Protein AF-A0A964NWB6-F1 (afdb_monomer)

Structure (mmCIF, N/CA/C/O backbone):
data_AF-A0A964NWB6-F1
#
_entry.id   AF-A0A964NWB6-F1
#
loop_
_atom_site.group_PDB
_atom_site.id
_atom_site.type_symbol
_atom_site.label_atom_id
_atom_site.label_alt_id
_atom_site.label_comp_id
_atom_site.label_asym_id
_atom_site.label_entity_id
_atom_site.label_seq_id
_atom_site.pdbx_PDB_ins_code
_atom_site.Cartn_x
_atom_site.Cartn_y
_atom_site.Cartn_z
_atom_site.occupancy
_atom_site.B_iso_or_equiv
_atom_site.auth_seq_id
_atom_site.auth_comp_id
_atom_site.auth_asym_id
_atom_site.auth_atom_id
_atom_site.pdbx_PDB_model_num
ATOM 1 N N . MET A 1 1 ? -5.067 -6.101 -18.926 1.00 62.75 1 MET A N 1
ATOM 2 C CA . MET A 1 1 ? -4.005 -5.331 -19.611 1.00 62.75 1 MET A CA 1
ATOM 3 C C . MET A 1 1 ? -2.969 -6.319 -20.141 1.00 62.75 1 MET A C 1
ATOM 5 O O . MET A 1 1 ? -2.695 -7.273 -19.419 1.00 62.75 1 MET A O 1
ATOM 9 N N . PRO A 1 2 ? -2.444 -6.187 -21.370 1.00 78.56 2 PRO A N 1
ATOM 10 C CA . PRO A 1 2 ? -1.401 -7.092 -21.854 1.00 78.56 2 PRO A CA 1
ATOM 11 C C . PRO A 1 2 ? -0.066 -6.824 -21.134 1.00 78.56 2 PRO A C 1
ATOM 13 O O . PRO A 1 2 ? 0.254 -5.676 -20.834 1.00 78.56 2 PRO A O 1
ATOM 16 N N . LEU A 1 3 ? 0.719 -7.873 -20.851 1.00 81.44 3 LEU A N 1
ATOM 17 C CA . LEU A 1 3 ? 1.946 -7.768 -20.039 1.00 81.44 3 LEU A CA 1
ATOM 18 C C . LEU A 1 3 ? 3.005 -6.834 -20.646 1.00 81.44 3 LEU A C 1
ATOM 20 O O . LEU A 1 3 ? 3.769 -6.222 -19.914 1.00 81.44 3 LEU A O 1
ATOM 24 N N . ASN A 1 4 ? 3.035 -6.672 -21.968 1.00 83.56 4 ASN A N 1
ATOM 25 C CA . ASN A 1 4 ? 3.959 -5.751 -22.636 1.00 83.56 4 ASN A CA 1
ATOM 26 C C . ASN A 1 4 ? 3.652 -4.267 -22.358 1.00 83.56 4 ASN A C 1
ATOM 28 O O . ASN A 1 4 ? 4.561 -3.441 -22.408 1.00 83.56 4 ASN A O 1
ATOM 32 N N . ALA A 1 5 ? 2.399 -3.924 -22.044 1.00 86.81 5 ALA A N 1
ATOM 33 C CA . ALA A 1 5 ? 2.012 -2.567 -21.670 1.00 86.81 5 ALA A CA 1
ATOM 34 C C . ALA A 1 5 ? 2.537 -2.183 -20.276 1.00 86.81 5 ALA A C 1
ATOM 36 O O . ALA A 1 5 ? 2.631 -1.003 -19.959 1.00 86.81 5 ALA A O 1
ATOM 37 N N . MET A 1 6 ? 2.921 -3.170 -19.460 1.00 88.00 6 MET A N 1
ATOM 38 C CA . MET A 1 6 ? 3.430 -2.958 -18.104 1.00 88.00 6 MET A CA 1
ATOM 39 C C . MET A 1 6 ? 4.830 -2.335 -18.085 1.00 88.00 6 MET A C 1
ATOM 41 O O . MET A 1 6 ? 5.184 -1.638 -17.140 1.00 88.00 6 MET A O 1
ATOM 45 N N . GLU A 1 7 ? 5.609 -2.568 -19.140 1.00 88.62 7 GLU A N 1
ATOM 46 C CA . GLU A 1 7 ? 6.957 -2.016 -19.310 1.00 88.62 7 GLU A CA 1
ATOM 47 C C . GLU A 1 7 ? 6.950 -0.639 -19.994 1.00 88.62 7 GLU A C 1
ATOM 49 O O . GLU A 1 7 ? 7.999 -0.015 -20.136 1.00 88.62 7 GLU A O 1
ATOM 54 N N . GLN A 1 8 ? 5.781 -0.159 -20.431 1.00 91.06 8 GLN A N 1
ATOM 55 C CA . GLN A 1 8 ? 5.655 1.145 -21.077 1.00 91.06 8 GLN A CA 1
ATOM 56 C C . GLN A 1 8 ? 5.680 2.280 -20.046 1.00 91.06 8 GLN A C 1
ATOM 58 O O . GLN A 1 8 ? 5.269 2.069 -18.897 1.00 91.06 8 GLN A O 1
ATOM 63 N N . PRO A 1 9 ? 6.108 3.489 -20.455 1.00 92.56 9 PRO A N 1
ATOM 64 C CA . PRO A 1 9 ? 6.001 4.679 -19.623 1.00 92.56 9 PRO A CA 1
ATOM 65 C C . PRO A 1 9 ? 4.571 4.886 -19.119 1.00 92.56 9 PRO A C 1
ATOM 67 O O . PRO A 1 9 ? 3.608 4.769 -19.877 1.00 92.56 9 PRO A O 1
ATOM 70 N N . SER A 1 10 ? 4.436 5.211 -17.836 1.00 90.69 10 SER A N 1
ATOM 71 C CA . SER A 1 10 ? 3.137 5.475 -17.204 1.00 90.69 10 SER A CA 1
ATOM 72 C C . SER A 1 10 ? 2.613 6.894 -17.446 1.00 90.69 10 SER A C 1
ATOM 74 O O . SER A 1 10 ? 1.435 7.156 -17.222 1.00 90.69 10 SER A O 1
ATOM 76 N N . GLY A 1 11 ? 3.481 7.816 -17.878 1.00 90.06 11 GLY A N 1
ATOM 77 C CA . GLY A 1 11 ? 3.201 9.256 -17.901 1.00 90.06 11 GLY A CA 1
ATOM 78 C C . GLY A 1 11 ? 3.449 9.958 -16.559 1.00 90.06 11 GLY A C 1
ATOM 79 O O . GLY A 1 11 ? 3.301 11.175 -16.484 1.00 90.06 11 GLY A O 1
ATOM 80 N N . ILE A 1 12 ? 3.856 9.218 -15.520 1.00 86.06 12 ILE A N 1
ATOM 81 C CA . ILE A 1 12 ? 4.234 9.747 -14.205 1.00 86.06 12 ILE A CA 1
ATOM 82 C C . ILE A 1 12 ? 5.756 9.675 -14.078 1.00 86.06 12 ILE A C 1
ATOM 84 O O . ILE A 1 12 ? 6.313 8.641 -13.710 1.00 86.06 12 ILE A O 1
ATOM 88 N N . GLY A 1 13 ? 6.434 10.774 -14.415 1.00 86.44 13 GLY A N 1
ATOM 89 C CA . GLY A 1 13 ? 7.898 10.833 -14.404 1.00 86.44 13 GLY A CA 1
ATOM 90 C C . GLY A 1 13 ? 8.527 9.677 -15.191 1.00 86.44 13 GLY A C 1
ATOM 91 O O . GLY A 1 13 ? 8.062 9.331 -16.278 1.00 86.44 13 GLY A O 1
ATOM 92 N N . ASP A 1 14 ? 9.551 9.056 -14.607 1.00 88.62 14 ASP A N 1
ATOM 93 C CA . ASP A 1 14 ? 10.288 7.940 -15.216 1.00 88.62 14 ASP A CA 1
ATOM 94 C C . ASP A 1 14 ? 9.668 6.557 -14.937 1.00 88.62 14 ASP A C 1
ATOM 96 O O . ASP A 1 14 ? 10.244 5.526 -15.292 1.00 88.62 14 ASP A O 1
ATOM 100 N N . TRP A 1 15 ? 8.503 6.500 -14.286 1.00 88.94 15 TRP A N 1
ATOM 101 C CA . TRP A 1 15 ? 7.903 5.233 -13.876 1.00 88.94 15 TRP A CA 1
ATOM 102 C C . TRP A 1 15 ? 7.265 4.507 -15.053 1.00 88.94 15 TRP A C 1
ATOM 104 O O . TRP A 1 15 ? 6.524 5.086 -15.858 1.00 88.94 15 TRP A O 1
ATOM 114 N N . ARG A 1 16 ? 7.470 3.194 -15.103 1.00 91.56 16 ARG A N 1
ATOM 115 C CA . ARG A 1 16 ? 6.709 2.291 -15.965 1.00 91.56 16 ARG A CA 1
ATOM 116 C C . ARG A 1 16 ? 5.368 1.981 -15.314 1.00 91.56 16 ARG A C 1
ATOM 118 O O . ARG A 1 16 ? 5.179 2.151 -14.111 1.00 91.56 16 ARG A O 1
ATOM 125 N N . MET A 1 17 ? 4.430 1.458 -16.093 1.00 92.00 17 MET A N 1
ATOM 126 C CA . MET A 1 17 ? 3.122 1.061 -15.563 1.00 92.00 17 MET A CA 1
ATOM 127 C C . MET A 1 17 ? 3.231 0.024 -14.424 1.00 92.00 17 MET A C 1
ATOM 129 O O . MET A 1 17 ? 2.479 0.085 -13.453 1.00 92.00 17 MET A O 1
ATOM 133 N N . LYS A 1 18 ? 4.204 -0.895 -14.488 1.00 89.06 18 LYS A N 1
ATOM 134 C CA . LYS A 1 18 ? 4.485 -1.835 -13.390 1.00 89.06 18 LYS A CA 1
ATOM 135 C C . LYS A 1 18 ? 4.951 -1.162 -12.100 1.00 89.06 18 LYS A C 1
ATOM 137 O O . LYS A 1 18 ? 4.618 -1.659 -11.029 1.00 89.06 18 LYS A O 1
ATOM 142 N N . ASP A 1 19 ? 5.671 -0.048 -12.195 1.00 89.25 19 ASP A N 1
ATOM 143 C CA . ASP A 1 19 ? 6.187 0.668 -11.027 1.00 89.25 19 ASP A CA 1
ATOM 144 C C . ASP A 1 19 ? 5.036 1.379 -10.304 1.00 89.25 19 ASP A C 1
ATOM 146 O O . ASP A 1 19 ? 4.928 1.292 -9.084 1.00 89.25 19 ASP A O 1
ATOM 150 N N . VAL A 1 20 ? 4.096 1.960 -11.064 1.00 90.19 20 VAL A N 1
ATOM 151 C CA . VAL A 1 20 ? 2.838 2.512 -10.528 1.00 90.19 20 VAL A CA 1
ATOM 152 C C . VAL A 1 20 ? 2.032 1.436 -9.799 1.00 90.19 20 VAL A C 1
ATOM 154 O O . VAL A 1 20 ? 1.565 1.656 -8.686 1.00 90.19 20 VAL A O 1
ATOM 157 N N . ILE A 1 21 ? 1.885 0.254 -10.399 1.00 90.25 21 ILE A N 1
ATOM 158 C CA . ILE A 1 21 ? 1.148 -0.861 -9.785 1.00 90.25 21 ILE A CA 1
ATOM 159 C C . ILE A 1 21 ? 1.842 -1.359 -8.515 1.00 90.25 21 ILE A C 1
ATOM 161 O O . ILE A 1 21 ? 1.177 -1.586 -7.504 1.00 90.25 21 ILE A O 1
ATOM 165 N N . GLY A 1 22 ? 3.170 -1.483 -8.538 1.00 88.81 22 GLY A N 1
ATOM 166 C CA . GLY A 1 22 ? 3.956 -1.824 -7.356 1.00 88.81 22 GLY A CA 1
ATOM 167 C C . GLY A 1 22 ? 3.784 -0.801 -6.231 1.00 88.81 22 GLY A C 1
ATOM 168 O O . GLY A 1 22 ? 3.602 -1.197 -5.083 1.00 88.81 22 GLY A O 1
ATOM 169 N N . HIS A 1 23 ? 3.772 0.491 -6.567 1.00 88.88 23 HIS A N 1
ATOM 170 C CA . HIS A 1 23 ? 3.550 1.581 -5.618 1.00 88.88 23 HIS A CA 1
ATOM 171 C C . HIS A 1 23 ? 2.145 1.548 -5.002 1.00 88.88 23 HIS A C 1
ATOM 173 O O . HIS A 1 23 ? 2.013 1.604 -3.782 1.00 88.88 23 HIS A O 1
ATOM 179 N N . LEU A 1 24 ? 1.099 1.392 -5.822 1.00 89.81 24 LEU A N 1
ATOM 180 C CA . LEU A 1 24 ? -0.283 1.267 -5.340 1.00 89.81 24 LEU A CA 1
ATOM 181 C C . LEU A 1 24 ? -0.456 0.056 -4.419 1.00 89.81 24 LEU A C 1
ATOM 183 O O . LEU A 1 24 ? -1.090 0.168 -3.375 1.00 89.81 24 LEU A O 1
ATOM 187 N N . THR A 1 25 ? 0.153 -1.077 -4.778 1.00 90.56 25 THR A N 1
ATOM 188 C CA . THR A 1 25 ? 0.119 -2.286 -3.943 1.00 90.56 25 THR A CA 1
ATOM 189 C C . THR A 1 25 ? 0.731 -2.017 -2.569 1.00 90.56 25 THR A C 1
ATOM 191 O O . THR A 1 25 ? 0.161 -2.429 -1.566 1.00 90.56 25 THR A O 1
ATOM 194 N N . SER A 1 26 ? 1.849 -1.285 -2.501 1.00 87.12 26 SER A N 1
ATOM 195 C CA . SER A 1 26 ? 2.484 -0.951 -1.221 1.00 87.12 26 SER A CA 1
ATOM 196 C C . SER A 1 26 ? 1.646 -0.017 -0.349 1.00 87.12 26 SER A C 1
ATOM 198 O O . SER A 1 26 ? 1.591 -0.223 0.857 1.00 87.12 26 SER A O 1
ATOM 200 N N . TRP A 1 27 ? 0.908 0.931 -0.932 1.00 88.44 27 TRP A N 1
ATOM 201 C CA . TRP A 1 27 ? -0.068 1.707 -0.158 1.00 88.44 27 TRP A CA 1
ATOM 202 C C . TRP A 1 27 ? -1.181 0.834 0.428 1.00 88.44 27 TRP A C 1
ATOM 204 O O . TRP A 1 27 ? -1.577 1.031 1.575 1.00 88.44 27 TRP A O 1
ATOM 214 N N . GLU A 1 28 ? -1.697 -0.137 -0.330 1.00 92.19 28 GLU A N 1
ATOM 215 C CA . GLU A 1 28 ? -2.715 -1.054 0.194 1.00 92.19 28 GLU A CA 1
ATOM 216 C C . GLU A 1 28 ? -2.161 -1.971 1.297 1.00 92.19 28 GLU A C 1
ATOM 218 O O . GLU A 1 28 ? -2.869 -2.245 2.267 1.00 92.19 28 GLU A O 1
ATOM 223 N N . GLU A 1 29 ? -0.904 -2.414 1.181 1.00 89.56 29 GLU A N 1
ATOM 224 C CA . GLU A 1 29 ? -0.184 -3.158 2.226 1.00 89.56 29 GLU A CA 1
ATOM 225 C C . GLU A 1 29 ? -0.070 -2.328 3.516 1.00 89.56 29 GLU A C 1
ATOM 227 O O . GLU A 1 29 ? -0.439 -2.810 4.588 1.00 89.56 29 GLU A O 1
ATOM 232 N N . ASP A 1 30 ? 0.324 -1.057 3.416 1.00 86.56 30 ASP A N 1
ATOM 233 C CA . ASP A 1 30 ? 0.434 -0.167 4.576 1.00 86.56 30 ASP A CA 1
ATOM 234 C C . ASP A 1 30 ? -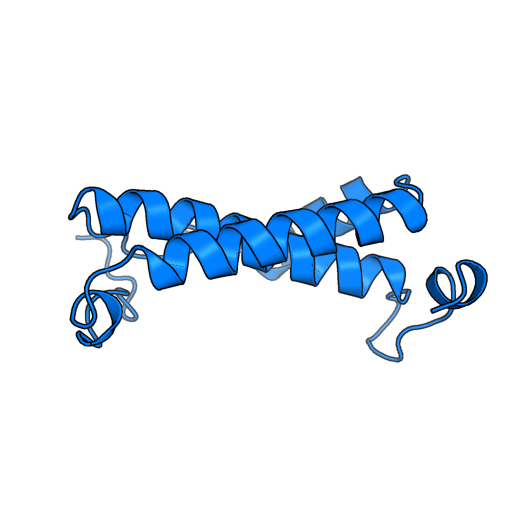0.921 0.100 5.250 1.00 86.56 30 ASP A C 1
ATOM 236 O O . ASP A 1 30 ? -1.022 0.162 6.481 1.00 86.56 30 ASP A O 1
ATOM 240 N N . VAL A 1 31 ? -1.992 0.240 4.460 1.00 87.56 31 VAL A N 1
ATOM 241 C CA . VAL A 1 31 ? -3.353 0.384 4.996 1.00 87.56 31 VAL A CA 1
ATOM 242 C C . VAL A 1 31 ? -3.805 -0.904 5.674 1.00 87.56 31 VAL A C 1
ATOM 244 O O . VAL A 1 31 ? -4.393 -0.839 6.752 1.00 87.56 31 VAL A O 1
ATOM 247 N N . LEU A 1 32 ? -3.531 -2.071 5.091 1.00 90.06 32 LEU A N 1
ATOM 248 C CA . LEU A 1 32 ? -3.834 -3.357 5.718 1.00 90.06 32 LEU A CA 1
ATOM 249 C C . LEU A 1 32 ? -3.163 -3.481 7.084 1.00 90.06 32 LEU A C 1
ATOM 251 O O . LEU A 1 32 ? -3.840 -3.819 8.058 1.00 90.06 32 LEU A O 1
ATOM 255 N N . ASP A 1 33 ? -1.879 -3.140 7.172 1.00 86.06 33 ASP A N 1
ATOM 256 C CA . ASP A 1 33 ? -1.145 -3.121 8.433 1.00 86.06 33 ASP A CA 1
ATOM 257 C C . ASP A 1 33 ? -1.803 -2.170 9.431 1.00 86.06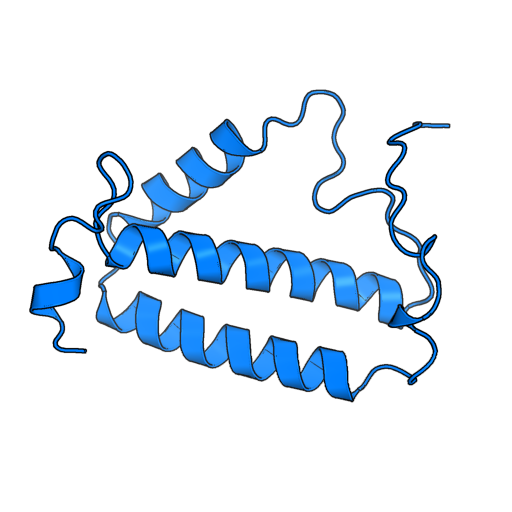 33 ASP A C 1
ATOM 259 O O . ASP A 1 33 ? -2.065 -2.558 10.570 1.00 86.06 33 ASP A O 1
ATOM 263 N N . TYR A 1 34 ? -2.160 -0.957 9.005 1.00 83.31 34 TYR A N 1
ATOM 264 C CA . TYR A 1 34 ? -2.886 -0.000 9.839 1.00 83.31 34 TYR A CA 1
ATOM 265 C C . TYR A 1 34 ? -4.229 -0.547 10.352 1.00 83.31 34 TYR A C 1
ATOM 267 O O . TYR A 1 34 ? -4.533 -0.423 11.541 1.00 83.31 34 TYR A O 1
ATOM 275 N N . LEU A 1 35 ? -5.014 -1.208 9.498 1.00 85.44 35 LEU A N 1
ATOM 276 C CA . LEU A 1 35 ? -6.303 -1.784 9.883 1.00 85.44 35 LEU A CA 1
ATOM 277 C C . LEU A 1 35 ? -6.167 -2.873 10.954 1.00 85.44 35 LEU A C 1
ATOM 279 O O . LEU A 1 35 ? -7.081 -3.028 11.766 1.00 85.44 35 LEU A O 1
ATOM 283 N N . THR A 1 36 ? -5.034 -3.580 11.026 1.00 84.38 36 THR A N 1
ATOM 284 C CA . THR A 1 36 ? -4.800 -4.542 12.117 1.00 84.38 36 THR A CA 1
ATOM 285 C C . THR A 1 36 ? -4.742 -3.874 13.494 1.00 84.38 36 THR A C 1
ATOM 287 O O . THR A 1 36 ? -5.187 -4.475 14.472 1.00 84.38 36 THR A O 1
ATOM 290 N N . TYR A 1 37 ? -4.263 -2.628 13.583 1.00 79.38 37 TYR A N 1
ATOM 291 C CA . TYR A 1 37 ? -4.262 -1.844 14.823 1.00 79.38 37 TYR A CA 1
ATOM 292 C C . TYR A 1 37 ? -5.670 -1.358 15.166 1.00 79.38 37 TYR A C 1
ATOM 294 O O . TYR A 1 37 ? -6.123 -1.524 16.299 1.00 79.38 37 TYR A O 1
ATOM 302 N N . VAL A 1 38 ? -6.408 -0.854 14.169 1.00 79.06 38 VAL A N 1
ATOM 303 C CA . VAL A 1 38 ? -7.804 -0.416 14.342 1.00 79.06 38 VAL A CA 1
ATOM 304 C C . VAL A 1 38 ? -8.674 -1.557 14.875 1.00 79.06 38 VAL A C 1
ATOM 306 O O . VAL A 1 38 ? -9.452 -1.359 15.806 1.00 79.06 38 VAL A O 1
ATOM 309 N N . GLN A 1 39 ? -8.507 -2.774 14.350 1.00 80.06 39 GLN A N 1
ATOM 310 C CA . GLN A 1 39 ? -9.229 -3.960 14.827 1.00 80.06 39 GLN A CA 1
ATOM 311 C C . GLN A 1 39 ? -8.908 -4.327 16.284 1.00 80.06 39 GLN A C 1
ATOM 313 O O . GLN A 1 39 ? -9.755 -4.898 16.969 1.00 80.06 39 GLN A O 1
ATOM 318 N N . ARG A 1 40 ? -7.713 -3.984 16.779 1.00 80.69 40 ARG A N 1
ATOM 319 C CA . ARG A 1 40 ? -7.318 -4.154 18.189 1.00 80.69 40 ARG A CA 1
ATOM 320 C C . ARG A 1 40 ? -7.802 -3.009 19.086 1.00 80.69 40 ARG A C 1
ATOM 322 O O . ARG A 1 40 ? -7.595 -3.063 20.294 1.00 80.69 40 ARG A O 1
ATOM 329 N N . GLY A 1 41 ? -8.447 -1.986 18.518 1.00 76.38 41 GLY A N 1
ATOM 330 C CA . GLY A 1 41 ? -8.806 -0.755 19.226 1.00 76.38 41 GLY A CA 1
ATOM 331 C C . GLY A 1 41 ? -7.598 0.128 19.548 1.00 76.38 41 GLY A C 1
ATOM 332 O O . GLY A 1 41 ? -7.699 1.031 20.377 1.00 76.38 41 GLY A O 1
ATOM 333 N N . GLU A 1 42 ? -6.453 -0.134 18.918 1.00 75.50 42 GLU A N 1
ATOM 334 C CA . GLU A 1 42 ? -5.227 0.635 19.091 1.00 75.50 42 GLU A CA 1
ATOM 335 C C . GLU A 1 42 ? -5.241 1.847 18.152 1.00 75.50 42 GLU A C 1
ATOM 337 O O . GLU A 1 42 ? -5.651 1.759 16.992 1.00 75.50 42 GLU A O 1
ATOM 342 N N . ARG A 1 43 ? -4.768 2.996 18.645 1.00 66.69 43 ARG A N 1
ATOM 343 C CA . ARG A 1 43 ? -4.547 4.186 17.818 1.00 66.69 43 ARG A CA 1
ATOM 344 C C . ARG A 1 43 ? -3.088 4.233 17.394 1.00 66.69 43 ARG A C 1
ATOM 346 O O . ARG A 1 43 ? -2.199 4.287 18.240 1.00 66.69 43 ARG A O 1
ATOM 353 N N . ARG A 1 44 ? -2.848 4.264 16.085 1.00 66.62 44 ARG A N 1
ATOM 354 C CA . ARG A 1 44 ? -1.537 4.594 15.520 1.00 66.62 44 ARG A CA 1
ATOM 355 C C . ARG A 1 44 ? -1.573 6.032 15.026 1.00 66.62 44 ARG A C 1
ATOM 357 O O . ARG A 1 44 ? -2.501 6.400 14.309 1.00 66.62 44 ARG A O 1
ATOM 364 N N . SER A 1 45 ? -0.567 6.823 15.396 1.00 56.50 45 SER A N 1
ATOM 365 C CA . SER A 1 45 ? -0.533 8.237 15.029 1.00 56.50 45 SER A CA 1
ATOM 366 C C . SER A 1 45 ? -0.409 8.434 13.514 1.00 56.50 45 SER A C 1
ATOM 368 O O . SER A 1 45 ? -1.052 9.321 12.969 1.00 56.50 45 SER A O 1
ATOM 370 N N . LYS A 1 46 ? 0.335 7.580 12.794 1.00 59.78 46 LYS A N 1
ATOM 371 C CA . LYS A 1 46 ? 0.521 7.708 11.336 1.00 59.78 46 LYS A CA 1
ATOM 372 C C . LYS A 1 46 ? 0.699 6.374 10.606 1.00 59.78 46 LYS A C 1
ATOM 374 O O . LYS A 1 46 ? 1.224 5.408 11.168 1.00 59.78 46 LYS A O 1
ATOM 379 N N . LEU A 1 47 ? 0.316 6.364 9.325 1.00 59.78 47 LEU A N 1
ATOM 380 C CA . LEU A 1 47 ? 0.841 5.433 8.323 1.00 59.78 47 LEU A CA 1
ATOM 381 C C . LEU A 1 47 ? 2.336 5.774 8.190 1.00 59.78 47 LEU A C 1
ATOM 383 O O . LEU A 1 47 ? 2.673 6.809 7.630 1.00 59.78 47 LEU A O 1
ATOM 387 N N . SER A 1 48 ? 3.192 4.968 8.824 1.00 59.75 48 SER A N 1
ATOM 388 C CA . SER A 1 48 ? 4.612 5.235 9.102 1.00 59.75 48 SER A CA 1
ATOM 389 C C . SER A 1 48 ? 4.915 6.384 10.083 1.00 59.75 48 SER A C 1
ATOM 391 O O . SER A 1 48 ? 4.500 7.531 9.936 1.00 59.75 48 SER A O 1
ATOM 393 N N . ALA A 1 49 ? 5.648 6.043 11.144 1.00 57.75 49 ALA A N 1
ATOM 394 C CA . ALA A 1 49 ? 5.649 6.786 12.402 1.00 57.75 49 ALA A CA 1
ATOM 395 C C . ALA A 1 49 ? 7.051 6.938 13.022 1.00 57.75 49 ALA A C 1
ATOM 397 O O . ALA A 1 49 ? 7.199 6.829 14.235 1.00 57.75 49 ALA A O 1
ATOM 398 N N . ALA A 1 50 ? 8.090 7.167 12.212 1.00 59.50 50 ALA A N 1
ATOM 399 C CA . ALA A 1 50 ? 9.394 7.574 12.741 1.00 59.50 50 ALA A CA 1
ATOM 400 C C . ALA A 1 50 ? 9.617 9.085 12.522 1.00 59.50 50 ALA A C 1
ATOM 402 O O . ALA A 1 50 ? 9.373 9.576 11.416 1.00 59.50 50 ALA A O 1
ATOM 403 N N . PRO A 1 51 ? 10.105 9.836 13.526 1.00 60.56 51 PRO A N 1
ATOM 404 C CA . PRO A 1 51 ? 10.586 11.200 13.322 1.00 60.56 51 PRO A CA 1
ATOM 405 C C . PRO A 1 51 ? 11.634 11.245 12.202 1.00 60.56 51 PRO A C 1
ATOM 407 O O . PRO A 1 51 ? 12.586 10.468 12.208 1.00 60.56 51 PRO A O 1
ATOM 410 N N . GLY A 1 52 ? 11.451 12.141 11.229 1.00 68.75 52 GLY A N 1
ATOM 411 C CA . GLY A 1 52 ? 12.319 12.227 10.046 1.00 68.75 52 GLY A CA 1
ATOM 412 C C . GLY A 1 52 ? 12.012 11.205 8.944 1.00 68.75 52 GLY A C 1
ATOM 413 O O . GLY A 1 52 ? 12.831 11.033 8.045 1.00 68.75 52 GLY A O 1
ATOM 414 N N . TRP A 1 53 ? 10.861 10.525 8.998 1.00 72.06 53 TRP A N 1
ATOM 415 C CA . TRP A 1 53 ? 10.416 9.658 7.909 1.00 72.06 53 TRP A CA 1
ATOM 416 C C . TRP A 1 53 ? 10.127 10.462 6.636 1.00 72.06 53 TRP A C 1
ATOM 418 O O . TRP A 1 53 ? 9.316 11.389 6.638 1.00 72.06 53 TRP A O 1
ATOM 428 N N . ASP A 1 54 ? 10.793 10.066 5.555 1.00 81.31 54 ASP A N 1
ATOM 429 C CA . ASP A 1 54 ? 10.592 10.582 4.208 1.00 81.31 54 ASP A CA 1
ATOM 430 C C . ASP A 1 54 ? 9.802 9.548 3.400 1.00 81.31 54 ASP A C 1
ATOM 432 O O . ASP A 1 54 ? 10.286 8.450 3.097 1.00 81.31 54 ASP A O 1
ATOM 436 N N . VAL A 1 55 ? 8.558 9.911 3.094 1.00 79.69 55 VAL A N 1
ATOM 437 C CA . VAL A 1 55 ? 7.619 9.090 2.331 1.00 79.69 55 VAL A CA 1
ATOM 438 C C . VAL A 1 55 ? 8.153 8.791 0.928 1.00 79.69 55 VAL A C 1
ATOM 440 O O . VAL A 1 55 ? 8.071 7.650 0.470 1.00 79.69 55 VAL A O 1
ATOM 443 N N . ASP A 1 56 ? 8.791 9.768 0.284 1.00 80.81 56 ASP A N 1
ATOM 444 C CA . ASP A 1 56 ? 9.304 9.630 -1.075 1.00 80.81 56 ASP A CA 1
ATOM 445 C C . ASP A 1 56 ? 10.516 8.701 -1.082 1.00 80.81 56 ASP A C 1
ATOM 447 O O . ASP A 1 56 ? 10.582 7.776 -1.893 1.00 80.81 56 ASP A O 1
ATOM 451 N N . ALA A 1 57 ? 11.444 8.871 -0.135 1.00 82.56 57 ALA A N 1
ATOM 452 C CA . ALA A 1 57 ? 12.603 7.988 -0.006 1.00 82.56 57 ALA A CA 1
ATOM 453 C C . ALA A 1 57 ? 12.196 6.540 0.320 1.00 82.56 57 ALA A C 1
ATOM 455 O O . ALA A 1 57 ? 12.772 5.590 -0.222 1.00 82.56 57 ALA A O 1
ATOM 456 N N . HIS A 1 58 ? 11.187 6.357 1.177 1.00 81.12 58 HIS A N 1
ATOM 457 C CA . HIS A 1 58 ? 10.673 5.040 1.538 1.00 81.12 58 HIS A CA 1
ATOM 458 C C . HIS A 1 58 ? 10.060 4.319 0.331 1.00 81.12 58 HIS A C 1
ATOM 460 O O . HIS A 1 58 ? 10.458 3.195 0.009 1.00 81.12 58 HIS A O 1
ATOM 466 N N . TYR A 1 59 ? 9.141 4.973 -0.385 1.00 79.75 59 TYR A N 1
ATOM 467 C CA . TYR A 1 59 ? 8.512 4.355 -1.550 1.00 79.75 59 TYR A CA 1
ATOM 468 C C . TYR A 1 59 ? 9.457 4.246 -2.747 1.00 79.75 59 TYR A C 1
ATOM 470 O O . TYR A 1 59 ? 9.348 3.278 -3.496 1.00 79.75 59 TYR A O 1
ATOM 478 N N . ALA A 1 60 ? 10.438 5.140 -2.904 1.00 82.81 60 ALA A N 1
ATOM 479 C CA . ALA A 1 60 ? 11.491 4.983 -3.906 1.00 82.81 60 ALA A CA 1
ATOM 480 C C . ALA A 1 60 ? 12.295 3.691 -3.680 1.00 82.81 60 ALA A C 1
ATOM 482 O O . ALA A 1 60 ? 12.563 2.961 -4.636 1.00 82.81 60 ALA A O 1
ATOM 483 N N . ALA A 1 61 ? 12.623 3.359 -2.426 1.00 83.00 61 ALA A N 1
ATOM 484 C CA . ALA A 1 61 ? 13.296 2.105 -2.091 1.00 83.00 61 ALA A CA 1
ATOM 485 C C . ALA A 1 61 ? 12.414 0.874 -2.375 1.00 83.00 61 ALA A C 1
ATOM 487 O O . ALA A 1 61 ? 12.899 -0.115 -2.931 1.00 83.00 61 ALA A O 1
ATOM 488 N N . LEU A 1 62 ? 11.117 0.936 -2.053 1.00 79.75 62 LEU A N 1
ATOM 489 C CA . LEU A 1 62 ? 10.167 -0.145 -2.349 1.00 79.75 62 LEU A CA 1
ATOM 490 C C . LEU A 1 62 ? 9.983 -0.363 -3.855 1.00 79.75 62 LEU A C 1
ATOM 492 O O . LEU A 1 62 ? 9.969 -1.504 -4.316 1.00 79.75 62 LEU A O 1
ATOM 496 N N . ILE A 1 63 ? 9.895 0.714 -4.635 1.00 80.38 63 ILE A N 1
ATOM 497 C CA . ILE A 1 63 ? 9.823 0.643 -6.098 1.00 80.38 63 ILE A CA 1
ATOM 498 C C . ILE A 1 63 ? 11.117 0.052 -6.655 1.00 80.38 63 ILE A C 1
ATOM 500 O O . ILE A 1 63 ? 11.056 -0.888 -7.446 1.00 80.38 63 ILE A O 1
ATOM 504 N N . ALA A 1 64 ? 12.283 0.516 -6.189 1.00 81.62 64 ALA A N 1
ATOM 505 C CA . ALA A 1 64 ? 13.580 -0.022 -6.596 1.00 81.62 64 ALA A CA 1
ATOM 506 C C . ALA A 1 64 ? 13.689 -1.535 -6.329 1.00 81.62 64 ALA A C 1
ATOM 508 O O . ALA A 1 64 ? 14.155 -2.281 -7.192 1.00 81.62 64 ALA A O 1
ATOM 509 N N . ALA A 1 65 ? 13.191 -2.011 -5.184 1.00 80.94 65 ALA A N 1
ATOM 510 C CA . ALA A 1 65 ? 13.135 -3.438 -4.864 1.00 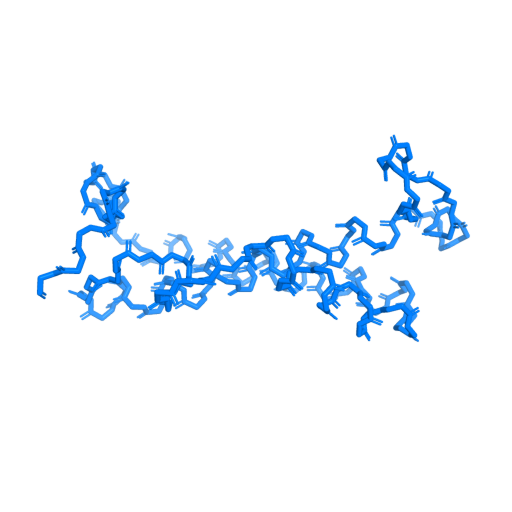80.94 65 ALA A CA 1
ATOM 511 C C . ALA A 1 65 ? 12.194 -4.230 -5.797 1.00 80.94 65 ALA A C 1
ATOM 513 O O . ALA A 1 65 ? 12.426 -5.411 -6.059 1.00 80.94 65 ALA A O 1
ATOM 514 N N . LYS A 1 66 ? 11.153 -3.585 -6.338 1.00 73.12 66 LYS A N 1
ATOM 515 C CA . LYS A 1 66 ? 10.160 -4.195 -7.237 1.00 73.12 66 LYS A CA 1
ATOM 516 C C . LYS A 1 66 ? 10.549 -4.135 -8.723 1.00 73.12 66 LYS A C 1
ATOM 518 O O . LYS A 1 66 ? 9.922 -4.819 -9.532 1.00 73.12 66 LYS A O 1
ATOM 523 N N . VAL A 1 67 ? 11.624 -3.430 -9.098 1.00 77.56 67 VAL A N 1
ATOM 524 C CA . VAL A 1 67 ? 12.106 -3.341 -10.496 1.00 77.56 67 VAL A CA 1
ATOM 525 C C . VAL A 1 67 ? 12.363 -4.723 -11.108 1.00 77.56 67 VAL A C 1
ATOM 527 O O . VAL A 1 67 ? 11.997 -4.966 -12.261 1.00 77.56 67 VAL A O 1
ATOM 530 N N . ALA A 1 68 ? 12.948 -5.649 -10.343 1.00 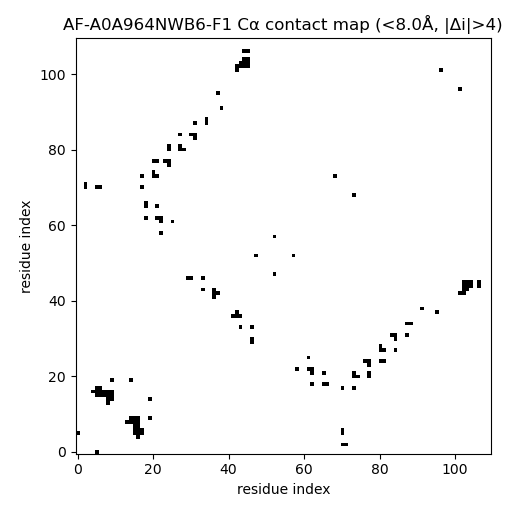82.56 68 ALA A N 1
ATOM 531 C CA . ALA A 1 68 ? 13.256 -7.004 -10.809 1.00 82.56 68 ALA A CA 1
ATOM 532 C C . ALA A 1 68 ? 12.042 -7.953 -10.809 1.00 82.56 68 ALA A C 1
ATOM 534 O O . ALA A 1 68 ? 12.123 -9.058 -11.347 1.00 82.56 68 ALA A O 1
ATOM 535 N N . VAL A 1 69 ? 10.914 -7.544 -10.221 1.00 85.62 69 VAL A N 1
ATOM 536 C CA . VAL A 1 69 ? 9.724 -8.389 -10.119 1.00 85.62 69 VAL A CA 1
ATOM 537 C C . VAL A 1 69 ? 9.018 -8.446 -11.483 1.00 85.62 69 VAL A C 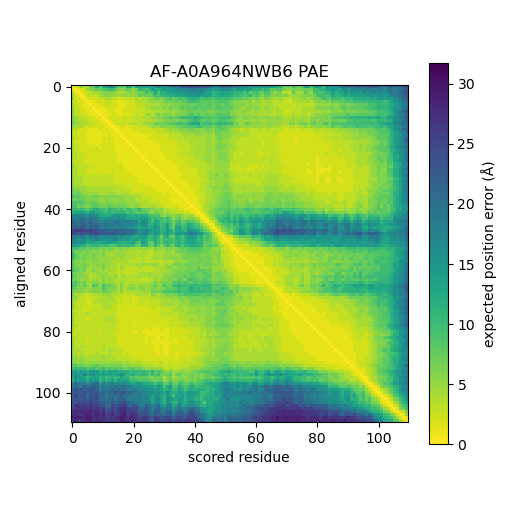1
ATOM 539 O O . VAL A 1 69 ? 8.798 -7.403 -12.122 1.00 85.62 69 VAL A O 1
ATOM 542 N N . PRO A 1 70 ? 8.645 -9.648 -11.965 1.00 89.44 70 PRO A N 1
ATOM 543 C CA . PRO A 1 70 ? 7.852 -9.786 -13.178 1.00 89.44 70 PRO A CA 1
ATOM 544 C C . PRO A 1 70 ? 6.503 -9.075 -13.047 1.00 89.44 70 PRO A C 1
ATOM 546 O O . PRO A 1 70 ? 5.791 -9.252 -12.060 1.00 89.44 70 PRO A O 1
ATOM 549 N N . ALA A 1 71 ? 6.100 -8.336 -14.081 1.00 88.50 71 ALA A N 1
ATOM 550 C CA . ALA A 1 71 ? 4.838 -7.591 -14.092 1.00 88.50 71 ALA A CA 1
ATOM 551 C C . ALA A 1 71 ? 3.600 -8.462 -13.793 1.00 88.50 71 ALA A C 1
ATOM 553 O O . ALA A 1 71 ? 2.641 -7.995 -13.187 1.00 88.50 71 ALA A O 1
ATOM 554 N N . ALA A 1 72 ? 3.633 -9.739 -14.187 1.00 89.75 72 ALA A N 1
ATOM 555 C CA . ALA A 1 72 ? 2.569 -10.691 -13.885 1.00 89.75 72 ALA A CA 1
ATOM 556 C C . ALA A 1 72 ? 2.417 -10.942 -12.376 1.00 89.75 72 ALA A C 1
ATOM 558 O O . ALA A 1 72 ? 1.294 -11.020 -11.891 1.00 89.75 72 ALA A O 1
ATOM 559 N N . HIS A 1 73 ? 3.528 -11.030 -11.638 1.00 90.06 73 HIS A N 1
ATOM 560 C CA . HIS A 1 73 ? 3.490 -11.200 -10.186 1.00 90.06 73 HIS A CA 1
ATOM 561 C C . HIS A 1 73 ? 2.936 -9.944 -9.515 1.00 90.06 73 HIS A C 1
ATOM 563 O O . HIS A 1 73 ? 2.035 -10.061 -8.701 1.00 90.06 73 HIS A O 1
ATOM 569 N N . LEU A 1 74 ? 3.352 -8.749 -9.950 1.00 88.69 74 LEU A N 1
ATOM 570 C CA . LEU A 1 74 ? 2.824 -7.492 -9.404 1.00 88.69 74 LEU A CA 1
ATOM 571 C C . LEU A 1 74 ? 1.306 -7.343 -9.597 1.00 88.69 74 LEU A C 1
ATOM 573 O O . LEU A 1 74 ? 0.627 -6.809 -8.729 1.00 88.69 74 LEU A O 1
ATOM 577 N N . LEU A 1 75 ? 0.753 -7.829 -10.713 1.00 89.56 75 LEU A N 1
ATOM 578 C CA . LEU A 1 75 ? -0.698 -7.831 -10.939 1.00 89.56 75 LEU A CA 1
ATOM 579 C C . LEU A 1 75 ? -1.437 -8.834 -10.045 1.00 89.56 75 LEU A C 1
ATOM 581 O O . LEU A 1 75 ? -2.537 -8.539 -9.579 1.00 89.56 75 LEU A O 1
ATOM 585 N N . ILE A 1 76 ? -0.850 -10.014 -9.828 1.00 91.50 76 ILE A N 1
ATOM 586 C CA . ILE A 1 76 ? -1.392 -11.015 -8.901 1.00 91.50 76 ILE A CA 1
ATOM 587 C C . ILE A 1 76 ? -1.377 -10.452 -7.479 1.00 91.50 76 ILE A C 1
ATOM 589 O O . ILE A 1 76 ? -2.399 -10.514 -6.796 1.00 91.50 76 ILE A O 1
ATOM 593 N N . ASP A 1 77 ? -0.255 -9.860 -7.075 1.00 90.06 77 ASP A N 1
ATOM 594 C CA . ASP A 1 77 ? -0.066 -9.264 -5.758 1.00 90.06 77 ASP A CA 1
ATOM 595 C C . ASP A 1 77 ? -1.062 -8.126 -5.532 1.00 90.06 77 ASP A C 1
ATOM 597 O O . ASP A 1 77 ? -1.780 -8.156 -4.537 1.00 90.06 77 ASP A O 1
ATOM 601 N N . LEU A 1 78 ? -1.203 -7.193 -6.484 1.00 91.62 78 LEU A N 1
ATOM 602 C CA . LEU A 1 78 ? -2.210 -6.130 -6.412 1.00 91.62 78 LEU A CA 1
ATOM 603 C C . LEU A 1 78 ? -3.616 -6.710 -6.232 1.00 91.62 78 LEU A C 1
ATOM 605 O O . LEU A 1 78 ? -4.350 -6.297 -5.342 1.00 91.62 78 LEU A O 1
ATOM 609 N N . GLY A 1 79 ? -3.999 -7.692 -7.053 1.00 94.69 79 GLY A N 1
ATOM 610 C CA . GLY A 1 79 ? -5.322 -8.308 -6.958 1.00 94.69 79 GLY A CA 1
ATOM 611 C C . GLY A 1 79 ? -5.567 -8.957 -5.594 1.00 94.69 79 GLY A C 1
ATOM 612 O O . GLY A 1 79 ? -6.621 -8.759 -4.991 1.00 94.69 79 GLY A O 1
ATOM 613 N N . ALA A 1 80 ? -4.592 -9.708 -5.083 1.00 95.69 80 ALA A N 1
ATOM 614 C CA . ALA A 1 80 ? -4.690 -10.374 -3.789 1.00 95.69 80 ALA A CA 1
ATOM 6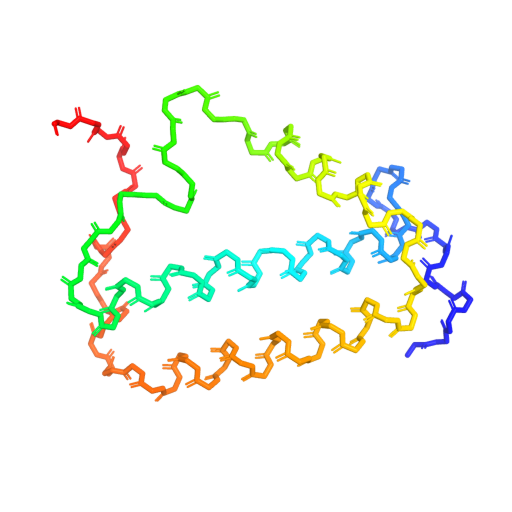15 C C . ALA A 1 80 ? -4.703 -9.380 -2.616 1.00 95.69 80 ALA A C 1
ATOM 617 O O . ALA A 1 80 ? -5.463 -9.555 -1.661 1.00 95.69 80 ALA A O 1
ATOM 618 N N . THR A 1 81 ? -3.877 -8.337 -2.666 1.00 95.75 81 THR A N 1
ATOM 619 C CA . THR A 1 81 ? -3.830 -7.270 -1.659 1.00 95.75 81 THR A CA 1
ATOM 620 C C . THR A 1 81 ? -5.130 -6.478 -1.643 1.00 95.75 81 THR A C 1
ATOM 622 O O . THR A 1 81 ? -5.733 -6.353 -0.578 1.00 95.75 81 THR A O 1
ATOM 625 N N . HIS A 1 82 ? -5.654 -6.098 -2.806 1.00 96.50 82 HIS A N 1
ATOM 626 C CA . HIS A 1 82 ? -6.915 -5.373 -2.914 1.00 96.50 82 HIS A CA 1
ATOM 627 C C . HIS A 1 82 ? -8.092 -6.162 -2.324 1.00 96.50 82 HIS A C 1
ATOM 629 O O . HIS A 1 82 ? -8.894 -5.632 -1.555 1.00 96.50 82 HIS A O 1
ATOM 635 N N . GLN A 1 83 ? -8.180 -7.465 -2.618 1.00 97.31 83 GLN A N 1
ATOM 636 C CA . GLN A 1 83 ? -9.222 -8.324 -2.042 1.00 97.31 83 GLN A CA 1
ATOM 637 C C . GLN A 1 83 ? -9.111 -8.427 -0.516 1.00 97.31 83 GLN A C 1
ATOM 639 O O . GLN A 1 83 ? -10.127 -8.374 0.180 1.00 97.31 83 GLN A O 1
ATOM 644 N N . ARG A 1 84 ? -7.889 -8.534 0.022 1.00 96.31 84 ARG A N 1
ATOM 645 C CA . ARG A 1 84 ? -7.657 -8.521 1.474 1.00 96.31 84 ARG A CA 1
ATOM 646 C C . ARG A 1 84 ? -8.068 -7.189 2.091 1.00 96.31 84 ARG A C 1
ATOM 648 O O . ARG A 1 84 ? -8.709 -7.197 3.139 1.00 96.31 84 ARG A O 1
ATOM 655 N N . LEU A 1 85 ? -7.746 -6.071 1.441 1.00 94.69 85 LEU A N 1
ATOM 656 C CA . LEU A 1 85 ? -8.110 -4.736 1.907 1.00 94.69 85 LEU A CA 1
ATOM 657 C C . LEU A 1 85 ? -9.631 -4.574 1.983 1.00 94.69 85 LEU A C 1
ATOM 659 O O . LEU A 1 85 ? -10.154 -4.191 3.027 1.00 94.69 85 LEU A O 1
ATOM 663 N N . LEU A 1 86 ? -10.356 -4.941 0.922 1.00 95.38 86 LEU A N 1
ATOM 664 C CA . LEU A 1 86 ? -11.820 -4.900 0.920 1.00 95.38 86 LEU A CA 1
ATOM 665 C C . LEU A 1 86 ? -12.422 -5.792 2.011 1.00 95.38 86 LEU A C 1
ATOM 667 O O . LEU A 1 86 ? -13.352 -5.377 2.700 1.00 95.38 86 LEU A O 1
ATOM 671 N N . ALA A 1 87 ? -11.890 -7.002 2.197 1.00 95.12 87 ALA A N 1
ATOM 672 C CA . ALA A 1 87 ? -12.341 -7.894 3.261 1.00 95.12 87 ALA A CA 1
ATOM 673 C C . ALA A 1 87 ? -12.098 -7.293 4.655 1.00 95.12 87 ALA A C 1
ATOM 675 O O . ALA A 1 87 ? -12.988 -7.346 5.503 1.00 95.12 87 ALA A O 1
ATOM 676 N N . ALA A 1 88 ? -10.930 -6.683 4.880 1.00 91.69 88 ALA A N 1
ATOM 677 C CA . ALA A 1 88 ? -10.594 -6.030 6.139 1.00 91.69 88 ALA A CA 1
ATOM 678 C C . ALA A 1 88 ? -11.522 -4.844 6.426 1.00 91.69 88 ALA A C 1
ATOM 680 O O . ALA A 1 88 ? -12.042 -4.756 7.534 1.00 91.69 88 ALA A O 1
ATOM 681 N N . ILE A 1 89 ? -11.787 -3.990 5.431 1.00 89.94 89 ILE A N 1
ATOM 682 C CA . ILE A 1 89 ? -12.718 -2.857 5.550 1.00 89.94 89 ILE A CA 1
ATOM 6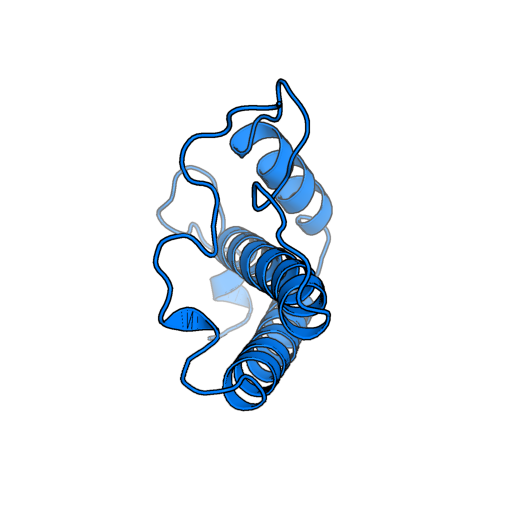83 C C . ILE A 1 89 ? -14.134 -3.351 5.866 1.00 89.94 89 ILE A C 1
ATOM 685 O O . ILE A 1 89 ? -14.764 -2.847 6.791 1.00 89.94 89 ILE A O 1
ATOM 689 N N . ASN A 1 90 ? -14.625 -4.363 5.148 1.00 91.12 90 ASN A N 1
ATOM 690 C CA . ASN A 1 90 ? -15.973 -4.904 5.353 1.00 91.12 90 ASN A CA 1
ATOM 691 C C . ASN A 1 90 ? -16.154 -5.600 6.712 1.00 91.12 90 ASN A C 1
ATOM 693 O O . ASN A 1 90 ? -17.281 -5.731 7.183 1.00 91.12 90 ASN A O 1
ATOM 697 N N . ALA A 1 91 ? -15.067 -6.059 7.336 1.00 89.69 91 ALA A N 1
ATOM 698 C CA . ALA A 1 91 ? -15.094 -6.651 8.669 1.00 89.69 91 ALA A CA 1
ATOM 699 C C . ALA A 1 91 ? -15.125 -5.604 9.797 1.00 89.69 91 ALA A C 1
ATOM 701 O O . ALA A 1 91 ? -15.372 -5.958 10.952 1.00 89.69 91 ALA A O 1
ATOM 702 N N . LEU A 1 92 ? -14.864 -4.329 9.495 1.00 85.81 92 LEU A N 1
ATOM 703 C CA . LEU A 1 92 ? -14.902 -3.270 10.494 1.00 85.81 92 LEU A CA 1
ATOM 704 C C . LEU A 1 92 ? -16.348 -2.909 10.867 1.00 85.81 92 LEU A C 1
ATOM 706 O O . LEU A 1 92 ? -17.233 -2.876 10.008 1.00 85.81 92 LEU A O 1
ATOM 710 N N . PRO A 1 93 ? -16.603 -2.544 12.134 1.00 83.25 93 PRO A N 1
ATOM 711 C CA . PRO A 1 93 ? -17.835 -1.863 12.506 1.00 83.25 93 PRO A CA 1
ATOM 712 C C . PRO A 1 93 ? -18.035 -0.595 11.666 1.00 83.25 93 PRO A C 1
ATOM 714 O O . PRO A 1 93 ? -17.082 0.145 11.433 1.00 83.25 93 PRO A O 1
ATOM 717 N N . ALA A 1 94 ? -19.279 -0.276 11.293 1.00 78.69 94 ALA A N 1
ATOM 718 C CA . ALA A 1 94 ? -19.593 0.926 10.506 1.00 78.69 94 ALA A CA 1
ATOM 719 C C . ALA A 1 94 ? -19.087 2.236 11.151 1.00 78.69 94 ALA A C 1
ATOM 721 O O . ALA A 1 94 ? -18.848 3.225 10.466 1.00 78.69 94 ALA A O 1
ATOM 722 N N . THR A 1 95 ? -18.901 2.239 12.471 1.00 77.00 95 THR A N 1
ATOM 723 C CA . THR A 1 95 ? -18.385 3.375 13.241 1.00 77.00 95 THR A CA 1
ATOM 724 C C . THR A 1 95 ? -16.859 3.441 13.309 1.00 77.00 95 THR A C 1
ATOM 726 O O . THR A 1 95 ? -16.327 4.471 13.707 1.00 77.00 95 THR A O 1
ATOM 729 N N . ALA A 1 96 ? -16.136 2.382 12.931 1.00 72.50 96 ALA A N 1
ATOM 730 C CA . ALA A 1 96 ? -14.680 2.295 13.085 1.00 72.50 96 ALA A CA 1
ATOM 731 C C . ALA A 1 96 ? -13.907 3.282 12.196 1.00 72.50 96 ALA A C 1
ATOM 733 O O . ALA A 1 96 ? -12.793 3.661 12.535 1.00 72.50 96 ALA A O 1
ATOM 734 N N . LEU A 1 97 ? -14.506 3.711 11.082 1.00 70.88 97 LEU A N 1
ATOM 735 C CA . LEU A 1 97 ? -13.952 4.728 10.179 1.00 70.88 97 LEU A CA 1
ATOM 736 C C . LEU A 1 97 ? -14.720 6.060 10.247 1.00 70.88 97 LEU A C 1
ATOM 738 O O . LEU A 1 97 ? -14.428 6.975 9.483 1.00 70.88 97 LEU A O 1
ATOM 742 N N . ALA A 1 98 ? -15.722 6.165 11.125 1.00 68.94 98 ALA A N 1
ATOM 743 C CA . ALA A 1 98 ? -16.582 7.345 11.231 1.00 68.94 98 ALA A CA 1
ATOM 744 C C . ALA A 1 98 ? -15.966 8.465 12.088 1.00 68.94 98 ALA A C 1
ATOM 746 O O . ALA A 1 98 ? -16.411 9.607 12.009 1.00 68.94 98 ALA A O 1
ATOM 747 N N . ASP A 1 99 ? -14.962 8.145 12.908 1.00 65.88 99 ASP A N 1
ATOM 748 C CA . ASP A 1 99 ? -14.239 9.123 13.717 1.00 65.88 99 ASP A CA 1
ATOM 749 C C . ASP A 1 99 ? -13.064 9.701 12.912 1.00 65.88 99 ASP A C 1
ATOM 751 O O . ASP A 1 99 ? -12.093 9.020 12.585 1.00 65.88 99 ASP A O 1
ATOM 75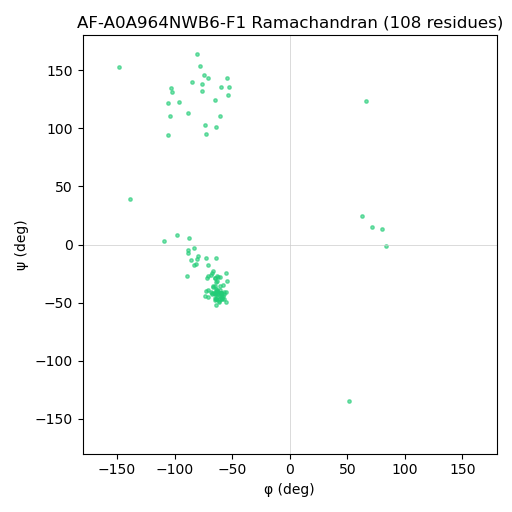5 N N . GLU A 1 100 ? -13.153 10.991 12.590 1.00 62.25 100 GLU A N 1
ATOM 756 C CA . GLU A 1 100 ? -12.124 11.735 11.855 1.00 62.25 100 GLU A CA 1
ATOM 757 C C . GLU A 1 100 ? -10.785 11.861 12.607 1.00 62.25 100 GLU A C 1
ATOM 759 O O . GLU A 1 100 ? -9.781 12.238 11.993 1.00 62.25 100 GLU A O 1
ATOM 764 N N . ASN A 1 101 ? -10.770 11.507 13.899 1.00 57.50 101 ASN A N 1
ATOM 765 C CA . ASN A 1 101 ? -9.607 11.482 14.789 1.00 57.50 101 ASN A CA 1
ATOM 766 C C . ASN A 1 101 ? -8.984 10.080 14.929 1.00 57.50 101 ASN A C 1
ATOM 768 O O . ASN A 1 101 ? -8.118 9.863 15.777 1.00 57.50 101 ASN A O 1
ATOM 772 N N . VAL A 1 102 ? -9.430 9.098 14.135 1.00 57.91 102 VAL A N 1
ATOM 773 C CA . VAL A 1 102 ? -8.829 7.749 14.080 1.00 57.91 102 VAL A CA 1
ATOM 774 C C . VAL A 1 102 ? -7.399 7.799 13.532 1.00 57.91 102 VAL A C 1
ATOM 776 O O . VAL A 1 102 ? -6.546 7.013 13.946 1.00 57.91 102 VAL A O 1
ATOM 779 N N . VAL A 1 103 ? -7.112 8.781 12.676 1.00 55.06 103 VAL A N 1
ATOM 780 C CA . VAL A 1 103 ? -5.761 9.111 12.213 1.00 55.06 103 VAL A CA 1
ATOM 781 C C . VAL A 1 103 ? -5.321 10.396 12.904 1.00 55.06 103 VAL A C 1
ATOM 783 O O . VAL A 1 103 ? -5.974 11.430 12.746 1.00 55.06 103 VAL A O 1
ATOM 786 N N . ASP A 1 104 ? -4.206 10.360 13.635 1.00 54.47 104 ASP A N 1
ATOM 787 C CA . ASP A 1 104 ? -3.592 11.585 14.141 1.00 54.47 104 ASP A CA 1
ATOM 788 C C . ASP A 1 104 ? -2.934 12.350 12.982 1.00 54.47 104 ASP A C 1
ATOM 790 O O . ASP A 1 104 ? -1.794 12.122 12.576 1.00 54.47 104 ASP A O 1
ATOM 794 N N . LYS A 1 105 ? -3.685 13.301 12.432 1.00 49.31 105 LYS A N 1
ATOM 795 C CA . LYS A 1 105 ? -3.224 14.171 11.343 1.00 49.31 105 LYS A CA 1
ATOM 796 C C . LYS A 1 105 ? -2.210 15.217 11.811 1.00 49.31 105 LYS A C 1
ATOM 798 O O . LYS A 1 105 ? -1.619 15.891 10.971 1.00 49.31 105 LYS A O 1
ATOM 803 N N . THR A 1 106 ? -2.031 15.390 13.121 1.00 51.44 106 THR A N 1
ATOM 804 C CA . THR A 1 106 ? -1.205 16.465 13.684 1.00 51.44 106 THR A CA 1
ATOM 805 C C . THR A 1 106 ? 0.251 16.055 13.837 1.00 51.44 106 THR A C 1
ATOM 807 O O . THR A 1 106 ? 1.138 16.900 13.734 1.00 51.44 106 THR A O 1
ATOM 810 N N . GLY A 1 107 ? 0.525 14.756 13.996 1.00 44.81 107 GLY A N 1
ATOM 811 C CA . GLY A 1 107 ? 1.890 14.276 14.144 1.00 44.81 107 GLY A CA 1
ATOM 812 C C . GLY A 1 107 ? 2.607 14.800 15.371 1.00 44.81 107 GLY A C 1
ATOM 813 O O . GLY A 1 107 ? 3.835 14.872 15.347 1.00 44.81 107 GLY A O 1
ATOM 814 N N . SER A 1 108 ? 1.862 15.190 16.398 1.00 38.94 108 SER A N 1
ATOM 815 C CA . SER A 1 108 ? 2.436 15.482 17.700 1.00 38.94 108 SER A CA 1
ATOM 816 C C . SER A 1 108 ? 2.813 14.169 18.367 1.00 38.94 108 SER A C 1
ATOM 818 O O . SER A 1 108 ? 1.959 13.462 18.895 1.00 38.94 108 SER A O 1
ATOM 820 N N . ASP A 1 109 ? 4.108 13.871 18.354 1.00 39.69 109 ASP A N 1
ATOM 821 C CA . ASP A 1 109 ? 4.699 13.007 19.366 1.00 39.69 109 ASP A CA 1
ATOM 822 C C . ASP A 1 109 ? 4.490 13.691 20.725 1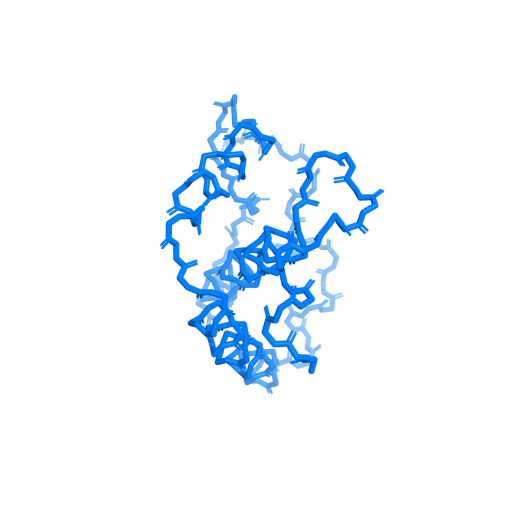.00 39.69 109 ASP A C 1
ATOM 824 O O . ASP A 1 109 ? 5.062 14.751 20.998 1.00 39.69 109 ASP A O 1
ATOM 828 N N . THR A 1 110 ? 3.634 13.106 21.558 1.00 37.50 110 THR A N 1
ATOM 829 C CA . THR A 1 110 ? 3.669 13.305 23.013 1.00 37.50 110 THR A CA 1
ATOM 830 C C . THR A 1 110 ? 4.211 12.056 23.668 1.00 37.50 110 THR A C 1
ATOM 832 O O . THR A 1 110 ? 3.667 10.976 23.340 1.00 37.50 110 THR A O 1
#

pLDDT: mean 79.83, std 13.97, range [37.5, 97.31]

Solvent-accessible surface area (backbone atoms only — not comparable to full-atom values): 6628 Å² total; per-residue (Å²): 132,63,76,74,59,30,74,34,78,55,81,56,81,91,33,27,37,41,45,54,46,46,48,54,36,50,54,51,50,52,48,46,58,51,49,57,36,52,76,71,73,46,80,54,55,48,94,77,79,56,93,89,69,50,69,65,64,52,50,51,52,55,39,62,69,46,67,82,52,56,58,68,55,47,52,52,49,34,53,55,49,51,52,50,41,54,52,54,59,70,71,46,61,86,64,73,78,65,50,84,72,60,50,43,87,78,72,76,86,125

Nearest PDB structures (foldseek):
  2nsf-assembly1_A  TM=8.395E-01  e=8.521E-02  Corynebacterium glutamicum
  5cqv-assembly1_B  TM=7.606E-01  e=6.524E-02  Streptococcus agalactiae 2603V/R
  2nsg-assembly1_A  TM=8.363E-01  e=1.378E-01  Corynebacterium glutamicum
  5civ-assembly1_A  TM=7.148E-01  e=1.899E-01  Paenibacillus dendritiformis
  5com-assembly2_B  TM=7.284E-01  e=6.841E-01  Clostridioides difficile 630

Mean predicted aligned error: 7.74 Å

Secondary structure (DSSP, 8-state):
--GGGGGSB-SSTT-BHHHHHHHHHHHHHHHHHHHHHHHTTPPPSSSS--TT--HHHHHHHHHHHHTTS-HHHHHHHHHHHHHHHHHHHHTS-TTTTT-TTSS-SS----

Foldseek 3Di:
DDQVQQQPDPPPPRDGNLLVLQLVLVVLVLVLVLLVCLVVVHADQDSDQDVVDDPCVVSVVSSVVCPPPRSVVSVVSSVVSVVSSVVSVVPDDPCSPVDPPSHNPPSDDD

Sequence (110 aa):
MPLNAMEQPSGIGDWRMKDVIGHLTSWEEDVLDYLTYVQRGERRSKLSAAPGWDVDAHYAALIAAKVAVPAAHLLIDLGATHQRLLAAINALPATALADENVVDKTGSDT

Radius of gyration: 16.19 Å; Cα contacts (8 Å, |Δi|>4): 80; chains: 1; bounding box: 33×28×46 Å